Protein AF-A0A9E2Z8L4-F1 (afdb_monomer)

Structure (mmCIF, N/CA/C/O backbone):
data_AF-A0A9E2Z8L4-F1
#
_entry.id   AF-A0A9E2Z8L4-F1
#
loop_
_atom_site.group_PDB
_atom_site.id
_atom_site.type_symbol
_a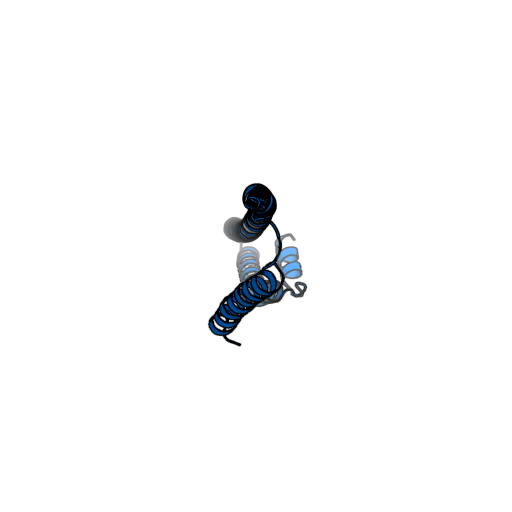tom_site.label_atom_id
_atom_site.label_alt_id
_atom_site.label_comp_id
_atom_site.label_asym_id
_atom_site.label_entity_id
_atom_site.label_seq_id
_atom_site.pdbx_PDB_ins_code
_atom_site.Cartn_x
_atom_site.Cartn_y
_atom_site.Cartn_z
_atom_site.occupancy
_atom_site.B_iso_or_equiv
_atom_site.auth_seq_id
_atom_site.auth_comp_id
_atom_site.auth_asym_id
_atom_site.auth_atom_id
_atom_site.pdbx_PDB_model_num
ATOM 1 N N . MET A 1 1 ? 6.681 -20.619 -14.187 1.00 57.50 1 MET A N 1
ATOM 2 C CA . MET A 1 1 ? 8.070 -20.761 -14.669 1.00 57.50 1 MET A CA 1
ATOM 3 C C . MET A 1 1 ? 8.935 -19.946 -13.731 1.00 57.50 1 MET A C 1
ATOM 5 O O . MET A 1 1 ? 8.509 -18.857 -13.375 1.00 57.50 1 MET A O 1
ATOM 9 N N . ASP A 1 2 ? 10.038 -20.504 -13.243 1.00 85.38 2 ASP A N 1
ATOM 10 C CA . ASP A 1 2 ? 10.866 -19.843 -12.231 1.00 85.38 2 ASP A CA 1
ATOM 11 C C . ASP A 1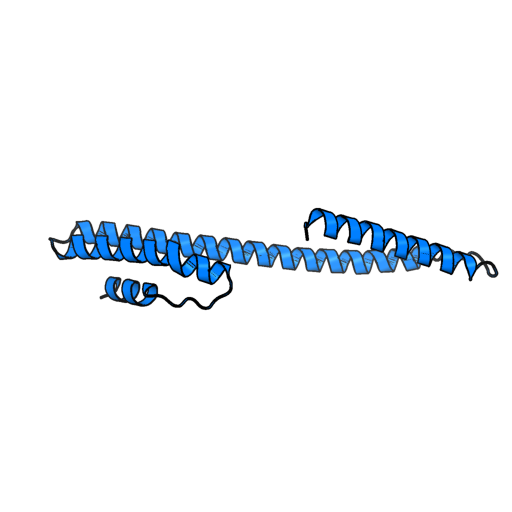 2 ? 11.399 -18.498 -12.761 1.00 85.38 2 ASP A C 1
ATOM 13 O O . ASP A 1 2 ? 11.830 -18.418 -13.918 1.00 85.38 2 ASP A O 1
ATOM 17 N N . ILE A 1 3 ? 11.341 -17.441 -11.946 1.00 87.69 3 ILE A N 1
ATOM 18 C CA . ILE A 1 3 ? 11.688 -16.071 -12.360 1.00 87.69 3 ILE A CA 1
ATOM 19 C C . ILE A 1 3 ? 13.144 -15.979 -12.826 1.00 87.69 3 ILE A C 1
ATOM 21 O O . ILE A 1 3 ? 13.466 -15.231 -13.749 1.00 87.69 3 ILE A O 1
ATOM 25 N N . TYR A 1 4 ? 14.004 -16.829 -12.263 1.00 89.81 4 TYR A N 1
ATOM 26 C CA . TYR A 1 4 ? 15.399 -16.971 -12.664 1.00 89.81 4 TYR A CA 1
ATOM 27 C C . TYR A 1 4 ? 15.548 -17.530 -14.082 1.00 89.81 4 TYR A C 1
ATOM 29 O O . TYR A 1 4 ? 16.370 -17.043 -14.857 1.00 89.81 4 TYR A O 1
ATOM 37 N N . LEU A 1 5 ? 14.729 -18.519 -14.451 1.00 91.62 5 LEU A N 1
ATOM 38 C CA . LEU A 1 5 ? 14.787 -19.160 -15.766 1.00 91.62 5 LEU A CA 1
ATOM 39 C C . LEU A 1 5 ? 14.286 -18.210 -16.860 1.00 91.62 5 LEU A C 1
ATOM 41 O O . LEU A 1 5 ? 14.878 -18.111 -17.933 1.00 91.62 5 LEU A O 1
ATOM 45 N N . GLN A 1 6 ? 13.220 -17.467 -16.561 1.00 87.31 6 GLN A N 1
ATOM 46 C CA . GLN A 1 6 ? 12.684 -16.444 -17.453 1.00 87.31 6 GLN A CA 1
ATOM 47 C C . GLN A 1 6 ? 13.671 -15.280 -17.616 1.00 87.31 6 GLN A C 1
ATOM 49 O O . GLN A 1 6 ? 13.896 -14.830 -18.738 1.00 87.31 6 GLN A O 1
ATOM 54 N N . GLY A 1 7 ? 14.321 -14.851 -16.529 1.00 88.12 7 GLY A N 1
ATOM 55 C CA . GLY A 1 7 ? 15.390 -13.853 -16.572 1.00 88.12 7 GLY A CA 1
ATOM 56 C C . GLY A 1 7 ? 16.574 -14.291 -17.439 1.00 88.12 7 GLY A C 1
ATOM 57 O O . GLY A 1 7 ? 17.005 -13.540 -18.312 1.00 88.12 7 GLY A O 1
ATOM 58 N N . LEU A 1 8 ? 17.054 -15.529 -17.267 1.00 94.00 8 LEU A N 1
ATOM 59 C CA . LEU A 1 8 ? 18.145 -16.091 -18.070 1.00 94.00 8 LEU A CA 1
ATOM 60 C C . LEU A 1 8 ? 17.802 -16.103 -19.569 1.00 94.00 8 LEU A C 1
ATOM 62 O O . LEU A 1 8 ? 18.617 -15.692 -20.395 1.00 94.00 8 LEU A O 1
ATOM 66 N N . LEU A 1 9 ? 16.590 -16.545 -19.919 1.00 94.25 9 LEU A N 1
ATOM 67 C CA . LEU A 1 9 ? 16.123 -16.582 -21.305 1.00 94.25 9 LEU A CA 1
ATOM 68 C C . LEU A 1 9 ? 16.051 -15.186 -21.929 1.00 94.25 9 LEU A C 1
ATOM 70 O O . LEU A 1 9 ? 16.466 -15.022 -23.075 1.00 94.25 9 LEU A O 1
ATOM 74 N N . TRP A 1 10 ? 15.583 -14.178 -21.186 1.00 93.06 10 TRP A N 1
ATOM 75 C CA . TRP A 1 10 ? 15.561 -12.791 -21.660 1.00 93.06 10 TRP A CA 1
ATOM 76 C C . TRP A 1 10 ? 16.966 -12.252 -21.933 1.00 93.06 10 TRP A C 1
ATOM 78 O O . TRP A 1 10 ? 17.203 -11.684 -22.998 1.00 93.06 10 TRP A O 1
ATOM 88 N N . VAL A 1 11 ? 17.909 -12.471 -21.011 1.00 91.75 11 VAL A N 1
ATOM 89 C CA . VAL A 1 11 ? 19.297 -12.004 -21.160 1.00 91.75 11 VAL A CA 1
ATOM 90 C C . VAL A 1 11 ? 19.970 -12.662 -22.365 1.00 91.75 11 VAL A C 1
ATOM 92 O O . VAL A 1 11 ? 20.545 -11.969 -23.208 1.00 91.75 11 VAL A O 1
ATOM 95 N N . LEU A 1 12 ? 19.861 -13.988 -22.488 1.00 94.88 12 LEU A N 1
ATOM 96 C CA . LEU A 1 12 ? 20.433 -14.723 -23.618 1.00 94.88 12 LEU A CA 1
ATOM 97 C C . LEU A 1 12 ? 19.762 -14.338 -24.939 1.00 94.88 12 LEU A C 1
ATOM 99 O O . LEU A 1 12 ? 20.454 -14.112 -25.929 1.00 94.88 12 LEU A O 1
ATOM 103 N N . GLY A 1 13 ? 18.434 -14.212 -24.953 1.00 93.31 13 GLY A N 1
ATOM 104 C CA . GLY A 1 13 ? 17.668 -13.823 -26.134 1.00 93.31 13 GLY A CA 1
ATOM 105 C C . GLY A 1 13 ? 18.069 -12.445 -26.655 1.00 93.31 13 GLY A C 1
ATOM 106 O O . GLY A 1 13 ? 18.398 -12.310 -27.832 1.00 93.31 13 GLY A O 1
ATOM 107 N N . ILE A 1 14 ? 18.128 -11.436 -25.780 1.00 92.06 14 ILE A N 1
ATOM 108 C CA . ILE A 1 14 ? 18.557 -10.077 -26.151 1.00 92.06 14 ILE A CA 1
ATOM 109 C C . ILE A 1 14 ? 20.007 -10.082 -26.646 1.00 92.06 14 ILE A C 1
ATOM 111 O O . ILE A 1 14 ? 20.309 -9.440 -27.654 1.00 92.06 14 ILE A O 1
ATOM 115 N N . GLY A 1 15 ? 20.896 -10.830 -25.985 1.00 90.38 15 GLY A N 1
ATOM 116 C CA . GLY A 1 15 ? 22.293 -10.961 -26.398 1.00 90.38 15 GLY A CA 1
ATOM 117 C C . GLY A 1 15 ? 22.439 -11.568 -27.795 1.00 90.38 15 GLY A C 1
ATOM 118 O O . GLY A 1 15 ? 23.144 -11.012 -28.638 1.00 90.38 15 GLY A O 1
ATOM 119 N N . ILE A 1 16 ? 21.717 -12.658 -28.075 1.00 93.62 16 ILE A N 1
ATOM 120 C CA . ILE A 1 16 ? 21.71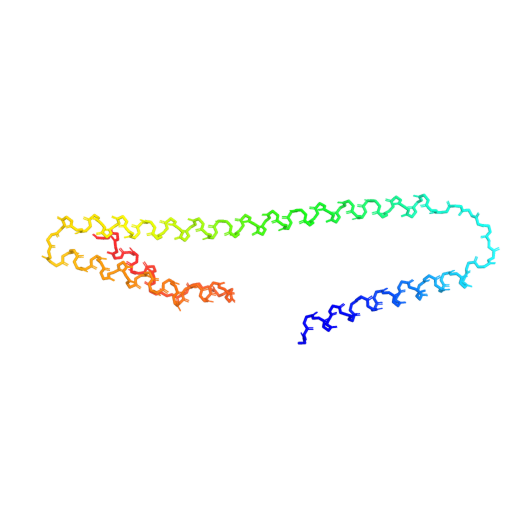1 -13.322 -29.386 1.00 93.62 16 ILE A CA 1
ATOM 121 C C . ILE A 1 16 ? 21.136 -12.397 -30.460 1.00 93.62 16 ILE A C 1
ATOM 123 O O . ILE A 1 16 ? 21.725 -12.277 -31.531 1.00 93.62 16 ILE A O 1
ATOM 127 N N . VAL A 1 17 ? 20.021 -11.714 -30.183 1.00 93.06 17 VAL A N 1
ATOM 128 C CA . VAL A 1 17 ? 19.397 -10.776 -31.130 1.00 93.06 17 VAL A CA 1
ATOM 129 C C . VAL A 1 17 ? 20.337 -9.615 -31.441 1.00 93.06 17 VAL A C 1
ATOM 131 O O . VAL A 1 17 ? 20.553 -9.299 -32.607 1.00 93.06 17 VAL A O 1
ATOM 134 N N . THR A 1 18 ? 20.950 -9.016 -30.420 1.00 85.31 18 THR A N 1
ATOM 135 C CA . THR A 1 18 ? 21.862 -7.875 -30.591 1.00 85.31 18 THR A CA 1
ATOM 136 C C . THR A 1 18 ? 23.122 -8.285 -31.352 1.00 85.31 18 THR A C 1
ATOM 138 O O . THR A 1 18 ? 23.522 -7.608 -32.301 1.00 85.31 18 THR A O 1
ATOM 141 N N . GLY A 1 19 ? 23.728 -9.420 -30.989 1.00 86.12 19 GLY A N 1
ATOM 142 C CA . GLY A 1 19 ? 24.890 -9.966 -31.691 1.00 86.12 19 GLY A CA 1
ATOM 143 C C . GLY A 1 19 ? 24.567 -10.372 -33.131 1.00 86.12 19 GLY A C 1
ATOM 144 O O . GLY A 1 19 ? 25.332 -10.064 -34.043 1.00 86.12 19 GLY A O 1
ATOM 145 N N . GLY A 1 20 ? 23.405 -10.989 -33.354 1.00 87.56 20 GLY A N 1
ATOM 146 C CA . GLY A 1 20 ? 22.910 -11.383 -34.673 1.00 87.56 20 GLY A CA 1
ATOM 147 C C . GLY A 1 20 ? 22.633 -10.189 -35.582 1.00 87.56 20 GLY A C 1
ATOM 148 O O . GLY A 1 20 ? 23.093 -10.176 -36.721 1.00 87.56 20 GLY A O 1
ATOM 149 N N . LEU A 1 21 ? 21.954 -9.157 -35.071 1.00 84.25 21 LEU A N 1
ATOM 150 C CA . LEU A 1 21 ? 21.743 -7.896 -35.785 1.00 84.25 21 LEU A CA 1
ATOM 151 C C . LEU A 1 21 ? 23.079 -7.245 -36.134 1.00 84.25 21 LEU A C 1
ATOM 153 O O . LEU A 1 21 ? 23.297 -6.892 -37.287 1.00 84.25 21 LEU A O 1
ATOM 157 N N . THR A 1 22 ? 24.001 -7.153 -35.174 1.00 81.69 22 THR A N 1
ATOM 158 C CA . THR A 1 22 ? 25.330 -6.564 -35.398 1.00 81.69 22 THR A CA 1
ATOM 159 C C . THR A 1 22 ? 26.101 -7.318 -36.484 1.00 81.69 22 THR A C 1
ATOM 161 O O . THR A 1 22 ? 26.645 -6.699 -37.396 1.00 81.69 22 THR A O 1
ATOM 164 N N . ALA A 1 23 ? 26.096 -8.654 -36.451 1.00 84.31 23 ALA A N 1
ATOM 165 C CA . ALA A 1 23 ? 26.732 -9.486 -37.471 1.00 84.31 23 ALA A CA 1
ATOM 166 C C . ALA A 1 23 ? 26.064 -9.351 -38.853 1.00 84.31 23 ALA A C 1
ATOM 168 O O . ALA A 1 23 ? 26.757 -9.287 -39.870 1.00 84.31 23 ALA A O 1
ATOM 169 N N . LEU A 1 24 ? 24.729 -9.272 -38.901 1.00 84.00 24 LEU A N 1
ATOM 170 C CA . LEU A 1 24 ? 23.961 -9.074 -40.132 1.00 84.00 24 LEU A CA 1
ATOM 171 C C . LEU A 1 24 ? 24.256 -7.703 -40.757 1.00 84.00 24 LEU A C 1
ATOM 173 O O . LEU A 1 24 ? 24.560 -7.623 -41.947 1.00 84.00 24 LEU A O 1
ATOM 177 N N . PHE A 1 25 ? 24.252 -6.642 -39.946 1.00 79.56 25 PHE A N 1
ATOM 178 C CA . PHE A 1 25 ? 24.615 -5.291 -40.373 1.00 79.56 25 PHE A CA 1
ATOM 179 C C . PHE A 1 25 ? 26.064 -5.219 -40.861 1.00 79.56 25 PHE A C 1
ATOM 181 O O . PHE A 1 25 ? 26.317 -4.621 -41.908 1.00 79.56 25 PHE A O 1
ATOM 188 N N . HIS A 1 26 ? 27.006 -5.881 -40.179 1.00 75.00 26 HIS A N 1
ATOM 189 C CA . HIS A 1 26 ? 28.399 -5.974 -40.629 1.00 75.00 26 HIS A CA 1
ATOM 190 C C . HIS A 1 26 ? 28.540 -6.685 -41.978 1.00 75.00 26 HIS A C 1
ATOM 192 O O . HIS A 1 26 ? 29.372 -6.295 -42.795 1.00 75.00 26 HIS A O 1
ATOM 198 N N . ARG A 1 27 ? 27.727 -7.715 -42.233 1.00 78.12 27 ARG A N 1
ATOM 199 C CA . ARG A 1 27 ? 27.768 -8.465 -43.493 1.00 78.12 27 ARG A CA 1
ATOM 200 C C . ARG A 1 27 ? 27.180 -7.679 -44.671 1.00 78.12 27 ARG A C 1
ATOM 202 O O . ARG A 1 27 ? 27.601 -7.908 -45.801 1.00 78.12 27 ARG A O 1
ATOM 209 N N . TRP A 1 28 ? 26.239 -6.766 -44.429 1.00 70.44 28 TRP A N 1
ATOM 210 C CA . TRP A 1 28 ? 25.625 -5.933 -45.474 1.00 70.44 28 TRP A CA 1
ATOM 211 C C . TRP A 1 28 ? 26.368 -4.623 -45.763 1.00 70.44 28 TRP A C 1
ATOM 213 O O . TRP A 1 28 ? 26.231 -4.091 -46.858 1.00 70.44 28 TRP A O 1
ATOM 223 N N . THR A 1 29 ? 27.186 -4.118 -44.837 1.00 63.09 29 THR A N 1
ATOM 224 C CA . THR A 1 29 ? 27.851 -2.802 -44.962 1.00 63.09 29 THR A CA 1
ATOM 225 C C . THR A 1 29 ? 29.323 -2.861 -45.392 1.00 63.09 29 THR A C 1
ATOM 227 O O . THR A 1 29 ? 30.026 -1.857 -45.332 1.00 63.09 29 THR A O 1
ATOM 230 N N . ALA A 1 30 ? 29.809 -4.000 -45.897 1.00 58.75 30 ALA A N 1
ATOM 231 C CA . ALA A 1 30 ? 31.212 -4.202 -46.289 1.00 58.75 30 ALA A CA 1
ATOM 232 C C . ALA A 1 30 ? 31.722 -3.337 -47.477 1.00 58.75 30 ALA A C 1
ATOM 234 O O . ALA A 1 30 ? 32.861 -3.522 -47.901 1.00 58.75 30 ALA A O 1
ATOM 235 N N . GLY A 1 31 ? 30.912 -2.421 -48.029 1.00 57.09 31 GLY A N 1
ATOM 236 C CA . GLY A 1 31 ? 31.213 -1.686 -49.266 1.00 57.09 31 GLY A CA 1
ATOM 237 C C . GLY A 1 31 ? 31.582 -0.202 -49.145 1.00 57.09 31 GLY A C 1
ATOM 238 O O . GLY A 1 31 ? 32.305 0.283 -50.008 1.00 57.09 31 GLY A O 1
ATOM 239 N N . GLU A 1 32 ? 31.147 0.544 -48.124 1.00 48.06 32 GLU A N 1
ATOM 240 C CA . GLU A 1 32 ? 31.236 2.016 -48.171 1.00 48.06 32 GLU A CA 1
ATOM 241 C C . GLU A 1 32 ? 31.757 2.641 -46.870 1.00 48.06 32 GLU A C 1
ATOM 243 O O . GLU A 1 32 ? 31.240 2.411 -45.782 1.00 48.06 32 GLU A O 1
ATOM 248 N N . GLY A 1 33 ? 32.826 3.431 -47.032 1.00 51.72 33 GLY A N 1
ATOM 249 C CA . GLY A 1 33 ? 33.305 4.516 -46.170 1.00 51.72 33 GLY A CA 1
ATOM 250 C C . GLY A 1 33 ? 32.936 4.467 -44.688 1.00 51.72 33 GLY A C 1
ATOM 251 O O . GLY A 1 33 ? 31.888 4.949 -44.273 1.00 51.72 33 GLY A O 1
ATOM 252 N N . ARG A 1 34 ? 33.885 4.008 -43.869 1.00 57.66 34 ARG A N 1
ATOM 253 C CA . ARG A 1 34 ? 33.862 4.093 -42.405 1.00 57.66 34 ARG A CA 1
ATOM 254 C C . ARG A 1 34 ? 33.853 5.557 -41.939 1.00 57.66 34 ARG A C 1
ATOM 256 O O . ARG A 1 34 ? 34.905 6.110 -41.629 1.00 57.66 34 ARG A O 1
ATOM 263 N N . VAL A 1 35 ? 32.678 6.176 -41.869 1.00 50.88 35 VAL A N 1
ATOM 264 C CA . VAL A 1 35 ? 32.475 7.452 -41.173 1.00 50.88 35 VAL A CA 1
ATOM 265 C C . VAL A 1 35 ? 31.973 7.151 -39.765 1.00 50.88 35 VAL A C 1
ATOM 267 O O . VAL A 1 35 ? 31.077 6.331 -39.573 1.00 50.88 35 VAL A O 1
ATOM 270 N N . LEU A 1 36 ? 32.610 7.777 -38.773 1.00 53.78 36 LEU A N 1
ATOM 271 C CA . LEU A 1 36 ? 32.260 7.728 -37.355 1.00 53.78 36 LEU A CA 1
ATOM 272 C C . LEU A 1 36 ? 30.760 8.012 -37.149 1.00 53.78 36 LEU A C 1
ATOM 274 O O . LEU A 1 36 ? 30.355 9.159 -37.024 1.00 53.78 36 LEU A O 1
ATOM 278 N N . ASN A 1 37 ? 29.937 6.969 -37.049 1.00 53.81 37 ASN A N 1
ATOM 279 C CA . ASN A 1 37 ? 28.533 7.096 -36.641 1.00 53.81 37 ASN A CA 1
ATOM 280 C C . ASN A 1 37 ? 28.351 6.931 -35.117 1.00 53.81 37 ASN A C 1
ATOM 282 O O . ASN A 1 37 ? 27.234 6.855 -34.612 1.00 53.81 37 ASN A O 1
ATOM 286 N N . ASN A 1 38 ? 29.458 6.855 -34.368 1.00 57.19 38 ASN A N 1
ATOM 287 C CA . ASN A 1 38 ? 29.457 6.626 -32.922 1.00 57.19 38 ASN A CA 1
ATOM 288 C C . ASN A 1 38 ? 28.856 7.807 -32.134 1.00 57.19 38 ASN A C 1
ATOM 290 O O . ASN A 1 38 ? 28.275 7.596 -31.076 1.00 57.19 38 ASN A O 1
ATOM 294 N N . GLU A 1 39 ? 28.950 9.034 -32.657 1.00 61.59 39 GLU A N 1
ATOM 295 C CA . GLU A 1 39 ? 28.376 10.240 -32.036 1.00 61.59 39 GLU A CA 1
ATOM 296 C C . GLU A 1 39 ? 26.839 10.243 -32.086 1.00 61.59 39 GLU A C 1
ATOM 298 O O . GLU A 1 39 ? 26.182 10.501 -31.078 1.00 61.59 39 GLU A O 1
ATOM 303 N N . VAL A 1 40 ? 26.253 9.868 -33.230 1.00 62.72 40 VAL A N 1
ATOM 304 C CA . VAL A 1 40 ? 24.792 9.787 -33.400 1.00 62.72 40 VAL A CA 1
ATOM 305 C C . VAL A 1 40 ? 24.219 8.600 -32.623 1.00 62.72 40 VAL A C 1
ATOM 307 O O . VAL A 1 40 ? 23.197 8.735 -31.951 1.00 62.72 40 VAL A O 1
ATOM 310 N N . VAL A 1 41 ? 24.903 7.451 -32.646 1.00 65.62 41 VAL A N 1
ATOM 311 C CA . VAL A 1 41 ? 24.512 6.269 -31.861 1.00 65.62 41 VAL A CA 1
ATOM 312 C C . VAL A 1 41 ? 24.590 6.561 -30.357 1.00 65.62 41 VAL A C 1
ATOM 314 O O . VAL A 1 41 ? 23.648 6.250 -29.629 1.00 65.62 41 VAL A O 1
ATOM 317 N N . GLY A 1 42 ? 25.657 7.219 -29.890 1.00 71.56 42 GLY A N 1
ATOM 318 C CA . GLY A 1 42 ? 25.801 7.637 -28.493 1.00 71.56 42 GLY A CA 1
ATOM 319 C C . GLY A 1 42 ? 24.695 8.595 -28.040 1.00 71.56 42 GLY A C 1
ATOM 320 O O . GLY A 1 42 ? 24.105 8.386 -26.982 1.00 71.56 42 GLY A O 1
ATOM 321 N N . GLY A 1 43 ? 24.344 9.582 -28.872 1.00 76.75 43 GLY A N 1
ATOM 322 C CA . GLY A 1 43 ? 23.273 10.538 -28.577 1.00 76.75 43 GLY A CA 1
ATOM 323 C C . GLY A 1 43 ? 21.906 9.880 -28.366 1.00 76.75 43 GLY A C 1
ATOM 324 O O . GLY A 1 43 ? 21.196 10.224 -27.419 1.00 76.75 43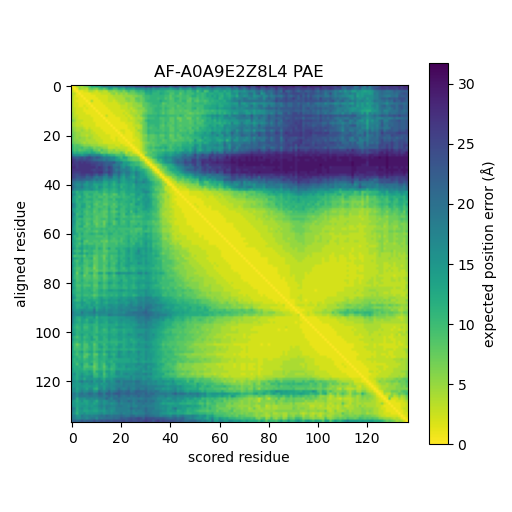 GLY A O 1
ATOM 325 N N . VAL A 1 44 ? 21.552 8.881 -29.183 1.00 80.81 44 VAL A N 1
ATOM 326 C CA . VAL A 1 44 ? 20.294 8.130 -29.015 1.00 80.81 44 VAL A CA 1
ATOM 327 C C . VAL A 1 44 ? 20.287 7.354 -27.696 1.00 80.81 44 VAL A C 1
ATOM 329 O O . VAL A 1 44 ? 19.297 7.414 -26.969 1.00 80.81 44 VAL A O 1
ATOM 332 N N . PHE A 1 45 ? 21.385 6.680 -27.335 1.00 84.31 45 PHE A N 1
ATOM 333 C CA . PHE A 1 45 ? 21.476 5.970 -26.053 1.00 84.31 45 PHE A CA 1
ATOM 334 C C . PHE A 1 45 ? 21.385 6.907 -24.848 1.00 84.31 45 PHE A C 1
ATOM 336 O O . PHE A 1 45 ? 20.741 6.553 -23.862 1.00 84.31 45 PHE A O 1
ATOM 343 N N . THR A 1 46 ? 21.968 8.106 -24.919 1.00 89.81 46 THR A N 1
ATOM 344 C CA . THR A 1 46 ? 21.840 9.107 -23.852 1.00 89.81 46 THR A CA 1
ATOM 345 C C . THR A 1 46 ? 20.393 9.568 -23.683 1.00 89.81 46 THR A C 1
ATOM 347 O O . THR A 1 46 ? 19.909 9.628 -22.555 1.00 89.81 46 THR A O 1
ATOM 350 N N . ILE A 1 47 ? 19.679 9.845 -24.779 1.00 92.25 47 ILE A N 1
ATOM 351 C CA . ILE A 1 47 ? 18.276 10.283 -24.722 1.00 92.25 47 ILE A CA 1
ATOM 352 C C . ILE A 1 47 ? 17.377 9.156 -24.202 1.00 92.25 47 ILE A C 1
ATOM 354 O O . ILE A 1 47 ? 16.598 9.367 -23.274 1.00 92.25 47 ILE A O 1
ATOM 358 N N . VAL A 1 48 ? 17.500 7.949 -24.763 1.00 92.31 48 VAL A N 1
ATOM 359 C CA . VAL A 1 48 ? 16.683 6.790 -24.369 1.00 92.31 48 VAL A CA 1
ATOM 360 C C . VAL A 1 48 ? 16.985 6.373 -22.931 1.00 92.31 48 VAL A C 1
ATOM 362 O O . VAL A 1 48 ? 16.062 6.153 -22.151 1.00 92.31 48 VAL A O 1
ATOM 365 N N . GLY A 1 49 ? 18.263 6.309 -22.553 1.00 91.69 49 GLY A N 1
ATOM 366 C CA . GLY A 1 49 ? 18.688 5.988 -21.193 1.00 91.69 49 GLY A CA 1
ATOM 367 C C . GLY A 1 49 ? 18.237 7.040 -20.181 1.00 91.69 49 GLY A C 1
ATOM 368 O O . GLY A 1 49 ? 17.748 6.684 -19.111 1.00 91.69 49 GLY A O 1
ATOM 369 N N . GLY A 1 50 ? 18.326 8.325 -20.538 1.00 95.25 50 GLY A N 1
ATOM 370 C CA . GLY A 1 50 ? 17.824 9.427 -19.720 1.00 95.25 50 GLY A CA 1
ATOM 371 C C . GLY A 1 50 ? 16.313 9.345 -19.506 1.00 95.25 50 GLY A C 1
ATOM 372 O O . GLY A 1 50 ? 15.856 9.371 -18.365 1.00 95.25 50 GLY A O 1
ATOM 373 N N . LEU A 1 51 ? 15.533 9.165 -20.578 1.00 96.12 51 LEU A N 1
ATOM 374 C CA . LEU A 1 51 ? 14.078 9.013 -20.480 1.00 96.12 51 LEU A CA 1
ATOM 375 C C . LEU A 1 51 ? 13.695 7.775 -19.659 1.00 96.12 51 LEU A C 1
ATOM 377 O O . LEU A 1 51 ? 12.804 7.845 -18.816 1.00 96.12 51 LEU A O 1
ATOM 381 N N . HIS A 1 52 ? 14.397 6.658 -19.853 1.00 95.75 52 HIS A N 1
ATOM 382 C CA . HIS A 1 52 ? 14.184 5.444 -19.073 1.00 95.75 52 HIS A CA 1
ATOM 383 C C . HIS A 1 52 ? 14.477 5.660 -17.582 1.00 95.75 52 HIS A C 1
ATOM 385 O O . HIS A 1 52 ? 13.677 5.258 -16.743 1.00 95.75 52 HIS A O 1
ATOM 391 N N . ALA A 1 53 ? 15.578 6.332 -17.235 1.00 96.62 53 ALA A N 1
ATOM 392 C CA . ALA A 1 53 ? 15.903 6.651 -15.846 1.00 96.62 53 ALA A CA 1
ATOM 393 C C . ALA A 1 53 ? 14.813 7.513 -15.188 1.00 96.62 53 ALA A C 1
ATOM 395 O O . ALA A 1 53 ? 14.429 7.250 -14.050 1.00 96.62 53 ALA A O 1
ATOM 396 N N . VAL A 1 54 ? 14.267 8.489 -15.920 1.00 97.94 54 VAL A N 1
ATOM 397 C CA . VAL A 1 54 ? 13.143 9.316 -15.454 1.00 97.94 54 VAL A CA 1
ATOM 398 C C . VAL A 1 54 ? 11.884 8.471 -15.231 1.00 97.94 54 VAL A C 1
ATOM 400 O O . VAL A 1 54 ? 11.244 8.599 -14.190 1.00 97.94 54 VAL A O 1
ATOM 403 N N . L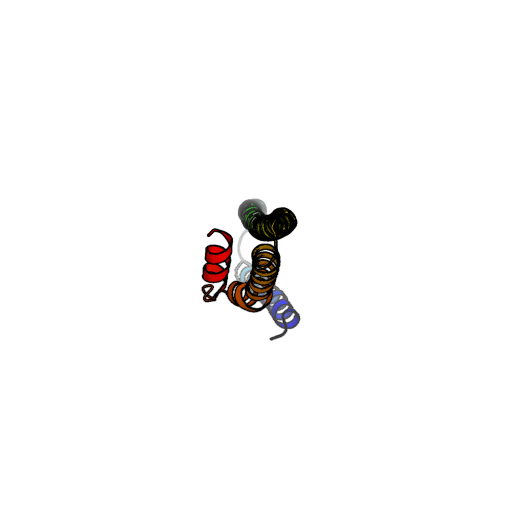EU A 1 55 ? 11.544 7.567 -16.156 1.00 97.69 55 LEU A N 1
ATOM 404 C CA . LEU A 1 55 ? 10.404 6.655 -15.994 1.00 97.69 55 LEU A CA 1
ATOM 405 C C . LEU A 1 55 ? 10.568 5.746 -14.772 1.00 97.69 55 LEU A C 1
ATOM 407 O O . LEU A 1 55 ? 9.645 5.625 -13.970 1.00 97.69 55 LEU A O 1
ATOM 411 N N . VAL A 1 56 ? 11.748 5.146 -14.600 1.00 97.94 56 VAL A N 1
ATOM 412 C CA . VAL A 1 56 ? 12.061 4.311 -13.433 1.00 97.94 56 VAL A CA 1
ATOM 413 C C . VAL A 1 56 ? 11.940 5.116 -12.143 1.00 97.94 56 VAL A C 1
ATOM 415 O O . VAL A 1 56 ? 11.370 4.615 -11.176 1.00 97.94 56 VAL A O 1
ATOM 418 N N . ALA A 1 57 ? 12.414 6.365 -12.126 1.00 98.00 57 ALA A N 1
ATOM 419 C CA . ALA A 1 57 ? 12.274 7.238 -10.966 1.00 98.00 57 ALA A CA 1
ATOM 420 C C . ALA A 1 57 ? 10.798 7.465 -10.601 1.00 98.00 57 ALA A C 1
ATOM 422 O O . ALA A 1 57 ? 10.434 7.295 -9.440 1.00 98.00 57 ALA A O 1
ATOM 423 N N . PHE A 1 58 ? 9.929 7.767 -11.573 1.00 98.31 58 PHE A N 1
ATOM 424 C CA . PHE A 1 58 ? 8.492 7.933 -11.319 1.00 98.31 58 PHE A CA 1
ATOM 425 C C . PHE A 1 58 ? 7.818 6.655 -10.818 1.00 98.31 58 PHE A C 1
ATOM 427 O O . PHE A 1 58 ? 7.037 6.710 -9.869 1.00 98.31 58 PHE A O 1
ATOM 434 N N . VAL A 1 59 ? 8.136 5.506 -11.420 1.00 97.94 59 VAL A N 1
ATOM 435 C CA . VAL A 1 59 ? 7.617 4.205 -10.972 1.00 97.94 59 VAL A CA 1
ATOM 436 C C . VAL A 1 59 ? 8.030 3.934 -9.528 1.00 97.94 59 VAL A C 1
ATOM 438 O O . VAL A 1 59 ? 7.203 3.518 -8.721 1.00 97.94 59 VAL A O 1
ATOM 441 N N . LEU A 1 60 ? 9.291 4.201 -9.185 1.00 97.88 60 LEU A N 1
ATOM 442 C CA . LEU A 1 60 ? 9.815 3.974 -7.844 1.00 97.88 60 LEU A CA 1
ATOM 443 C C . LEU A 1 60 ? 9.166 4.904 -6.810 1.00 97.88 60 LEU A C 1
ATOM 445 O O . LEU A 1 60 ? 8.782 4.440 -5.740 1.00 97.88 60 LEU A O 1
ATOM 449 N N . ILE A 1 61 ? 9.004 6.189 -7.144 1.00 97.69 61 ILE A N 1
ATOM 450 C CA . ILE A 1 61 ? 8.305 7.160 -6.292 1.00 97.69 61 ILE A CA 1
ATOM 451 C C . ILE A 1 61 ? 6.869 6.696 -6.044 1.00 97.69 61 ILE A C 1
ATOM 453 O O . ILE A 1 61 ? 6.467 6.586 -4.894 1.00 97.69 61 ILE A O 1
ATOM 457 N N . SER A 1 62 ? 6.122 6.357 -7.099 1.00 97.62 62 SER A N 1
ATOM 458 C CA . SER A 1 62 ? 4.734 5.895 -6.972 1.00 97.62 62 SER A CA 1
ATOM 459 C C . SER A 1 62 ? 4.614 4.607 -6.154 1.00 97.62 62 SER A C 1
ATOM 461 O O . SER A 1 62 ? 3.663 4.459 -5.389 1.00 97.62 62 SER A O 1
ATOM 463 N N . LEU A 1 63 ? 5.571 3.686 -6.295 1.00 97.06 63 LEU A N 1
ATOM 464 C CA . LEU A 1 63 ? 5.601 2.444 -5.528 1.00 97.06 63 LEU A CA 1
ATOM 465 C C . LEU A 1 63 ? 5.797 2.711 -4.032 1.00 97.06 63 LEU A C 1
ATOM 467 O O . LEU A 1 63 ? 5.069 2.150 -3.214 1.00 97.06 63 LEU A O 1
ATOM 471 N N . PHE A 1 64 ? 6.776 3.546 -3.674 1.00 97.44 64 PHE A N 1
ATOM 472 C CA . PHE A 1 64 ? 7.036 3.872 -2.273 1.00 97.44 64 PHE A CA 1
ATOM 473 C C . PHE A 1 64 ? 5.923 4.712 -1.663 1.00 97.44 64 PHE A C 1
ATOM 475 O O . PHE A 1 64 ? 5.519 4.421 -0.547 1.00 97.44 64 PHE A O 1
ATOM 482 N N . ASP A 1 65 ? 5.388 5.685 -2.396 1.00 97.81 65 ASP A N 1
ATOM 483 C CA . ASP A 1 65 ? 4.267 6.507 -1.942 1.00 97.81 65 ASP A CA 1
ATOM 484 C C . ASP A 1 65 ? 3.028 5.646 -1.648 1.00 97.81 65 ASP A C 1
ATOM 486 O O . ASP A 1 65 ? 2.444 5.731 -0.570 1.00 97.81 65 ASP A O 1
ATOM 490 N N . GLY A 1 66 ? 2.698 4.708 -2.544 1.00 95.56 66 GLY A N 1
ATOM 491 C CA . GLY A 1 66 ? 1.616 3.750 -2.316 1.00 95.56 66 GLY A CA 1
ATOM 492 C C . GLY A 1 66 ? 1.863 2.831 -1.113 1.00 95.56 66 GLY A C 1
ATOM 493 O O . GLY A 1 66 ? 0.948 2.584 -0.326 1.00 95.56 66 GLY A O 1
ATOM 494 N N . ALA A 1 67 ? 3.094 2.340 -0.937 1.00 95.06 67 ALA A N 1
ATOM 495 C CA . ALA A 1 67 ? 3.451 1.485 0.195 1.00 95.06 67 ALA A CA 1
ATOM 496 C C . ALA A 1 67 ? 3.412 2.240 1.535 1.00 95.06 67 ALA A C 1
ATOM 498 O O . ALA A 1 67 ? 2.873 1.725 2.515 1.00 95.06 67 ALA A O 1
ATOM 499 N N . SER A 1 68 ? 3.947 3.462 1.569 1.00 97.38 68 SER A N 1
ATOM 500 C CA . SER A 1 68 ? 3.909 4.346 2.734 1.00 97.38 68 SER A CA 1
ATOM 501 C C . SER A 1 68 ? 2.479 4.740 3.084 1.00 97.38 68 SER A C 1
ATOM 503 O O . SER A 1 68 ? 2.090 4.589 4.234 1.00 97.38 68 SER A O 1
ATOM 505 N N . GLY A 1 69 ? 1.654 5.122 2.105 1.00 97.00 69 GLY A N 1
ATOM 506 C CA . GLY A 1 69 ? 0.247 5.443 2.345 1.00 97.00 69 GLY A CA 1
ATOM 507 C C . GLY A 1 69 ? -0.547 4.262 2.914 1.00 97.00 69 GLY A C 1
ATOM 508 O O . GLY A 1 69 ? -1.330 4.433 3.847 1.00 97.00 69 GLY A O 1
ATOM 509 N N . ALA A 1 70 ? -0.317 3.042 2.415 1.00 94.56 70 ALA A N 1
ATOM 510 C CA . ALA A 1 70 ? -0.942 1.842 2.973 1.00 94.56 70 ALA A CA 1
ATOM 511 C C . ALA A 1 70 ? -0.510 1.583 4.428 1.00 94.56 70 ALA A C 1
ATOM 513 O O . ALA A 1 70 ? -1.344 1.241 5.267 1.00 94.56 70 ALA A O 1
ATOM 514 N N . HIS A 1 71 ? 0.778 1.769 4.732 1.00 95.69 71 HIS A N 1
ATOM 515 C CA . HIS A 1 71 ? 1.305 1.640 6.089 1.00 95.69 71 HIS A CA 1
ATOM 516 C C . HIS A 1 71 ? 0.717 2.692 7.037 1.00 95.69 71 HIS A C 1
ATOM 518 O O . HIS A 1 71 ? 0.222 2.342 8.107 1.00 95.69 71 HIS A O 1
ATOM 524 N N . ASP A 1 72 ? 0.715 3.957 6.623 1.00 97.75 72 ASP A N 1
ATOM 525 C CA . ASP A 1 72 ? 0.231 5.076 7.427 1.00 97.75 72 ASP A CA 1
ATOM 526 C C . ASP A 1 72 ? -1.269 4.960 7.712 1.00 97.75 72 ASP A C 1
ATOM 528 O O . ASP A 1 72 ? -1.703 5.254 8.826 1.00 97.75 72 ASP A O 1
ATOM 532 N N . ASN A 1 73 ? -2.068 4.498 6.745 1.00 94.69 73 ASN A N 1
ATOM 533 C CA . ASN A 1 73 ? -3.498 4.253 6.943 1.00 94.69 73 ASN A CA 1
ATOM 534 C C . ASN A 1 73 ? -3.744 3.121 7.949 1.00 94.69 73 ASN A C 1
ATOM 536 O O . ASN A 1 73 ? -4.492 3.309 8.907 1.00 94.69 73 ASN A O 1
ATOM 540 N N . ALA A 1 74 ? -3.063 1.980 7.791 1.00 94.94 74 ALA A N 1
ATOM 541 C CA . ALA A 1 74 ? -3.183 0.861 8.727 1.00 94.94 74 ALA A CA 1
ATOM 542 C C . ALA A 1 74 ? -2.742 1.253 10.150 1.00 94.94 74 ALA A C 1
ATOM 544 O O . ALA A 1 74 ? -3.362 0.854 11.137 1.00 94.94 74 ALA A O 1
ATOM 545 N N . GLN A 1 75 ? -1.691 2.070 10.266 1.00 96.75 75 GLN A N 1
ATOM 546 C CA . GLN A 1 75 ? -1.212 2.570 11.550 1.00 96.75 75 GLN A CA 1
ATOM 547 C C . GLN A 1 75 ? -2.210 3.537 12.200 1.00 96.75 75 GLN A C 1
ATOM 549 O O . GLN A 1 75 ? -2.439 3.462 13.408 1.00 96.75 75 GLN A O 1
ATOM 554 N N . GLN A 1 76 ? -2.810 4.443 11.423 1.00 96.56 76 GLN A N 1
ATOM 555 C CA . GLN A 1 76 ? -3.844 5.358 11.913 1.00 96.56 76 GLN A CA 1
ATOM 556 C C . GLN A 1 76 ? -5.065 4.601 12.438 1.00 96.56 76 GLN A C 1
ATOM 558 O O . GLN A 1 76 ? -5.550 4.901 13.527 1.00 96.56 76 GLN A O 1
ATOM 563 N N . GLU A 1 77 ? -5.521 3.592 11.704 1.00 93.62 77 GLU A N 1
ATOM 564 C CA . GLU A 1 77 ? -6.655 2.752 12.080 1.00 93.62 77 GLU A CA 1
ATOM 565 C C . GLU A 1 77 ? -6.381 1.955 13.364 1.00 93.62 77 GLU A C 1
ATOM 567 O O . GLU A 1 77 ? -7.177 1.984 14.304 1.00 93.62 77 GLU A O 1
ATOM 572 N N . ALA A 1 78 ? -5.205 1.327 13.466 1.00 95.38 78 ALA A N 1
ATOM 573 C CA . ALA A 1 78 ? -4.785 0.628 14.678 1.00 95.38 78 ALA A CA 1
ATOM 574 C C . ALA A 1 78 ? -4.719 1.571 15.893 1.00 95.38 78 ALA A C 1
ATOM 576 O O . ALA A 1 78 ? -5.214 1.237 16.971 1.00 95.38 78 ALA A O 1
ATOM 577 N N . ASN A 1 79 ? -4.156 2.770 15.718 1.00 96.50 79 ASN A N 1
ATOM 578 C CA . ASN A 1 79 ? -4.107 3.785 16.770 1.00 96.50 79 ASN A CA 1
ATOM 579 C C . ASN A 1 79 ? -5.513 4.247 17.189 1.00 96.50 79 ASN A C 1
ATOM 581 O O . ASN A 1 79 ? -5.754 4.447 18.379 1.00 96.50 79 ASN A O 1
ATOM 585 N N . ALA A 1 80 ? -6.444 4.395 16.241 1.00 93.75 80 ALA A N 1
ATOM 586 C CA . ALA A 1 80 ? -7.825 4.775 16.525 1.00 93.75 80 ALA A CA 1
ATOM 587 C C . ALA A 1 80 ? -8.554 3.702 17.349 1.00 93.75 80 ALA A C 1
ATOM 589 O O . ALA A 1 80 ? -9.229 4.035 18.321 1.00 93.75 80 ALA A O 1
ATOM 590 N N . LEU A 1 81 ? -8.356 2.419 17.029 1.00 94.62 81 LEU A N 1
ATOM 591 C CA . LEU A 1 81 ? -8.913 1.304 17.802 1.00 94.62 81 LEU A CA 1
ATOM 592 C C . LEU A 1 81 ? -8.366 1.258 19.233 1.00 94.62 81 LEU A C 1
ATOM 594 O O . LEU A 1 81 ? -9.127 1.044 20.175 1.00 94.62 81 LEU A O 1
ATOM 598 N N . VAL A 1 82 ? -7.063 1.500 19.413 1.00 94.81 82 VAL A N 1
ATOM 599 C CA . VAL A 1 82 ? -6.445 1.592 20.748 1.00 94.81 82 VAL A CA 1
ATOM 600 C C . VAL A 1 82 ? -6.986 2.792 21.527 1.00 94.81 82 VAL A C 1
ATOM 602 O O . VAL A 1 82 ? -7.298 2.678 22.709 1.00 94.81 82 VAL A O 1
ATOM 605 N N . ALA A 1 83 ? -7.141 3.946 20.879 1.00 94.50 83 ALA A N 1
ATOM 606 C CA . ALA A 1 83 ? -7.716 5.118 21.527 1.00 94.50 83 ALA A CA 1
ATOM 607 C C . ALA A 1 83 ? -9.179 4.880 21.945 1.00 94.50 83 ALA A C 1
ATOM 609 O O . ALA A 1 83 ? -9.570 5.256 23.051 1.00 94.50 83 ALA A O 1
ATOM 610 N N . ALA A 1 84 ? -9.974 4.221 21.095 1.00 92.50 84 ALA A N 1
ATOM 611 C CA . ALA A 1 84 ? -11.359 3.866 21.393 1.00 92.50 84 ALA A CA 1
ATOM 612 C C . ALA A 1 84 ? -11.463 2.871 22.558 1.00 92.50 84 ALA A C 1
ATOM 614 O O . ALA A 1 84 ? -12.310 3.038 23.437 1.00 92.50 84 ALA A O 1
ATOM 615 N N . SER A 1 85 ? -10.580 1.871 22.608 1.00 92.31 85 SER A N 1
ATOM 616 C CA . SER A 1 85 ? -10.559 0.884 23.689 1.00 92.31 85 SER A CA 1
ATOM 617 C C . SER A 1 85 ? -10.172 1.511 25.035 1.00 92.31 85 SER A C 1
ATOM 619 O O . SER A 1 85 ? -10.836 1.261 26.038 1.00 92.31 85 SER A O 1
ATOM 621 N N . TRP A 1 86 ? -9.192 2.420 25.058 1.00 94.62 86 TRP A N 1
ATOM 622 C CA . TRP A 1 86 ? -8.854 3.193 26.260 1.00 94.62 86 TRP A CA 1
ATOM 623 C C . TRP A 1 86 ? -9.972 4.142 26.697 1.00 94.62 86 TRP A C 1
ATOM 625 O O . TRP A 1 86 ? -10.229 4.285 27.891 1.00 94.62 86 TRP A O 1
ATOM 635 N N . ALA A 1 87 ? -10.668 4.784 25.756 1.00 92.94 87 ALA A N 1
ATOM 636 C CA . ALA A 1 87 ? -11.827 5.611 26.086 1.00 92.94 87 ALA A CA 1
ATOM 637 C C . ALA A 1 87 ? -12.954 4.771 26.716 1.00 92.94 87 ALA A C 1
ATOM 639 O O . ALA A 1 87 ? -13.605 5.212 27.668 1.00 92.94 87 ALA A O 1
ATOM 640 N N . ALA A 1 88 ? -13.143 3.539 26.234 1.00 93.25 88 ALA A N 1
ATOM 641 C CA . ALA A 1 88 ? -14.138 2.610 26.753 1.00 93.25 88 ALA A CA 1
ATOM 642 C C . ALA A 1 88 ? -13.855 2.139 28.187 1.00 93.25 88 ALA A C 1
ATOM 644 O O . ALA A 1 88 ? -14.797 1.803 28.902 1.00 93.25 88 ALA A O 1
ATOM 645 N N . ASP A 1 89 ? -12.603 2.158 28.649 1.00 93.75 89 ASP A N 1
ATOM 646 C CA . ASP A 1 89 ? -12.251 1.750 30.017 1.00 93.75 89 ASP A CA 1
ATOM 647 C C . ASP A 1 89 ? -12.871 2.643 31.100 1.00 93.75 89 ASP A C 1
ATOM 649 O O . ASP A 1 89 ? -13.038 2.210 32.241 1.00 93.75 89 ASP A O 1
ATOM 653 N N . SER A 1 90 ? -13.258 3.871 30.743 1.00 93.31 90 SER A N 1
ATOM 654 C CA . SER A 1 90 ? -13.979 4.784 31.640 1.00 93.31 90 SER A CA 1
ATOM 655 C C . SER A 1 90 ? -15.483 4.489 31.730 1.00 93.31 90 SER A C 1
ATOM 657 O O . SER A 1 90 ? -16.178 5.095 32.548 1.00 93.31 90 SER A O 1
ATOM 659 N N . LEU A 1 91 ? -16.006 3.587 30.894 1.00 92.31 91 LEU A N 1
ATOM 660 C CA . LEU A 1 91 ? -17.418 3.220 30.875 1.00 92.31 91 LEU A CA 1
ATOM 661 C C . LEU A 1 91 ? -17.697 2.027 31.806 1.00 92.31 91 LEU A C 1
ATOM 663 O O . LEU A 1 91 ? -16.861 1.134 31.958 1.00 92.31 91 LEU A O 1
ATOM 667 N N . PRO A 1 92 ? -18.895 1.963 32.412 1.00 93.00 92 PRO A N 1
ATOM 668 C CA . PRO A 1 92 ? -19.340 0.772 33.118 1.00 93.00 92 PRO A CA 1
ATOM 669 C C . PRO A 1 92 ? -19.657 -0.372 32.142 1.00 93.00 92 PRO A C 1
ATOM 671 O O . PRO A 1 92 ? -19.994 -0.166 30.970 1.00 93.00 92 PRO A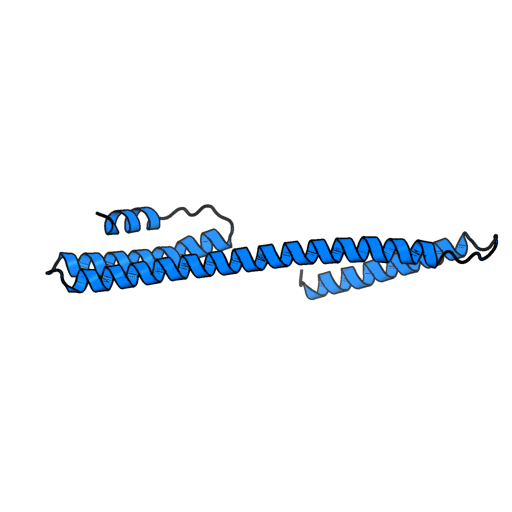 O 1
ATOM 674 N N . ASP A 1 93 ? -19.609 -1.602 32.647 1.00 91.38 93 ASP A N 1
ATOM 675 C CA . ASP A 1 93 ? -20.136 -2.752 31.914 1.00 91.38 93 ASP A CA 1
ATOM 676 C C . ASP A 1 93 ? -21.664 -2.610 31.752 1.00 91.38 93 ASP A C 1
ATOM 678 O O . ASP A 1 93 ? -22.333 -2.093 32.653 1.00 91.38 93 ASP A O 1
ATOM 682 N N . PRO A 1 94 ? -22.250 -3.043 30.619 1.00 90.88 94 PRO A N 1
ATOM 683 C CA . PRO A 1 94 ? -21.652 -3.860 29.554 1.00 90.88 94 PRO A CA 1
ATOM 684 C C . PRO A 1 94 ? -20.985 -3.067 28.414 1.00 90.88 94 PRO A C 1
ATOM 686 O O . PRO A 1 94 ? -20.438 -3.674 27.494 1.00 90.88 94 PRO A O 1
ATOM 689 N N . ALA A 1 95 ? -21.040 -1.730 28.434 1.00 89.88 95 ALA A N 1
ATOM 690 C CA . ALA A 1 95 ? -20.591 -0.899 27.313 1.00 89.88 95 ALA A CA 1
ATOM 691 C C . ALA A 1 95 ? -19.085 -1.042 27.048 1.00 89.88 95 ALA A C 1
ATOM 693 O O . ALA A 1 95 ? -18.678 -1.226 25.903 1.00 89.88 95 ALA A O 1
ATOM 694 N N . ARG A 1 96 ? -18.277 -1.050 28.115 1.00 91.56 96 ARG A N 1
ATOM 695 C CA . ARG A 1 96 ? -16.831 -1.289 28.040 1.00 91.56 96 ARG A CA 1
ATOM 696 C C . ARG A 1 96 ? -16.503 -2.596 27.318 1.00 91.56 96 ARG A C 1
ATOM 698 O O . ARG A 1 96 ? -15.787 -2.581 26.322 1.00 91.56 96 ARG A O 1
ATOM 705 N N . THR A 1 97 ? -17.050 -3.719 27.791 1.00 93.50 97 THR A N 1
ATOM 706 C CA . THR A 1 97 ? -16.808 -5.041 27.187 1.00 93.50 97 THR A CA 1
ATOM 707 C C . THR A 1 97 ? -17.221 -5.077 25.720 1.00 93.50 97 THR A C 1
ATOM 709 O O . THR A 1 97 ? -16.469 -5.586 24.896 1.00 93.50 97 THR A O 1
ATOM 712 N N . LYS A 1 98 ? -18.373 -4.483 25.383 1.00 93.06 98 LYS A N 1
ATOM 713 C CA . LYS A 1 98 ? -18.874 -4.448 24.007 1.00 93.06 98 LYS A CA 1
ATOM 714 C C . LYS A 1 98 ? -17.926 -3.707 23.059 1.00 93.06 98 LYS A C 1
ATOM 716 O O . LYS A 1 98 ? -17.689 -4.183 21.956 1.00 93.06 98 LYS A O 1
ATOM 721 N N . ILE A 1 99 ? -17.377 -2.564 23.474 1.00 93.06 99 ILE A N 1
ATOM 722 C CA . ILE A 1 99 ? -16.444 -1.794 22.634 1.00 93.06 99 ILE A CA 1
ATOM 723 C C . ILE A 1 99 ? -15.132 -2.559 22.436 1.00 93.06 99 ILE A C 1
ATOM 725 O O . ILE A 1 99 ? -14.642 -2.636 21.312 1.00 93.06 99 ILE A O 1
ATOM 729 N N . HIS A 1 100 ? -14.588 -3.170 23.493 1.00 93.44 100 HIS A N 1
ATOM 730 C CA . HIS A 1 100 ? -13.382 -4.004 23.387 1.00 93.44 100 HIS A CA 1
ATOM 731 C C . HIS A 1 100 ? -13.583 -5.197 22.446 1.00 93.44 100 HIS A C 1
ATOM 733 O O . HIS A 1 100 ? -12.715 -5.485 21.621 1.00 93.44 100 HIS A O 1
ATOM 739 N N . GLU A 1 101 ? -14.732 -5.868 22.538 1.00 94.12 101 GLU A N 1
ATOM 740 C CA . GLU A 1 101 ? -15.080 -6.992 21.665 1.00 94.12 101 GLU A CA 1
ATOM 741 C C . GLU A 1 101 ? -15.214 -6.550 20.203 1.00 94.12 101 GLU A C 1
ATOM 743 O O . GLU A 1 101 ? -14.575 -7.143 19.334 1.00 94.12 101 GLU A O 1
ATOM 748 N N . LEU A 1 102 ? -15.949 -5.464 19.936 1.00 93.12 102 LEU A N 1
ATOM 749 C CA . LEU A 1 102 ? -16.113 -4.913 18.588 1.00 93.12 102 LEU A CA 1
ATOM 750 C C . LEU A 1 102 ? -14.783 -4.457 17.979 1.00 93.12 102 LEU A C 1
ATOM 752 O O . LEU A 1 102 ? -14.511 -4.757 16.819 1.00 93.12 102 LEU A O 1
ATOM 756 N N . ALA A 1 103 ? -13.932 -3.773 18.750 1.00 93.62 103 ALA A N 1
ATOM 757 C CA . ALA A 1 103 ? -12.618 -3.335 18.283 1.00 93.62 103 ALA A CA 1
ATOM 758 C C . ALA A 1 103 ? -11.718 -4.528 17.921 1.00 93.62 103 ALA A C 1
ATOM 760 O O . ALA A 1 103 ? -11.027 -4.506 16.900 1.00 93.62 103 ALA A O 1
ATOM 761 N N . HIS A 1 104 ? -11.756 -5.594 18.726 1.00 94.31 104 HIS A N 1
ATOM 762 C CA . HIS A 1 104 ? -11.020 -6.822 18.447 1.00 94.31 104 HIS A CA 1
ATOM 763 C C . HIS A 1 104 ? -11.580 -7.565 17.223 1.00 94.31 104 HIS A C 1
ATOM 765 O O . HIS A 1 104 ? -10.814 -7.993 16.359 1.00 94.31 104 HIS A O 1
ATOM 771 N N . GLU A 1 105 ? -12.902 -7.706 17.113 1.00 94.00 105 GLU A N 1
ATOM 772 C CA . GLU A 1 105 ? -13.556 -8.386 15.989 1.00 94.00 105 GLU A CA 1
ATOM 773 C C . GLU A 1 105 ? -13.307 -7.663 14.659 1.00 94.00 105 GLU A C 1
ATOM 775 O O . GLU A 1 105 ? -13.012 -8.306 13.644 1.00 94.00 105 GLU A O 1
ATOM 780 N N . TYR A 1 106 ? -13.351 -6.331 14.686 1.00 94.06 106 TYR A N 1
ATOM 781 C CA . TYR A 1 106 ? -13.011 -5.485 13.553 1.00 94.06 106 TYR A CA 1
ATOM 782 C C . TYR A 1 106 ? -11.558 -5.689 13.115 1.00 94.06 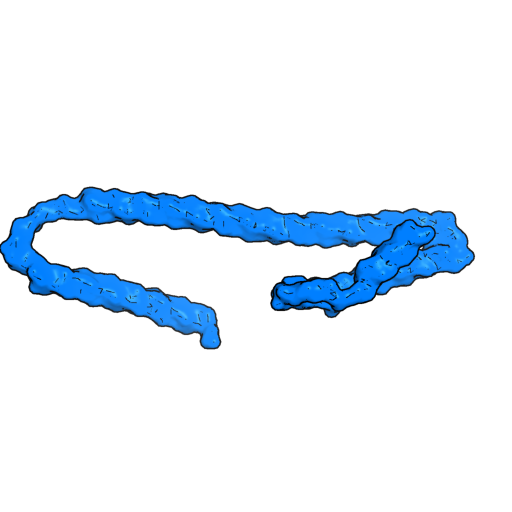106 TYR A C 1
ATOM 784 O O . TYR A 1 106 ? -11.307 -6.057 11.966 1.00 94.06 106 TYR A O 1
ATOM 792 N N . ALA A 1 107 ? -10.598 -5.575 14.041 1.00 93.94 107 ALA A N 1
ATOM 793 C CA . ALA A 1 107 ? -9.178 -5.762 13.731 1.00 93.94 107 ALA A CA 1
ATOM 794 C C . ALA A 1 107 ? -8.881 -7.153 13.138 1.00 93.94 107 ALA A C 1
ATOM 796 O O . ALA A 1 107 ? -8.100 -7.289 12.193 1.00 93.94 107 ALA A O 1
ATOM 797 N N . MET A 1 108 ? -9.526 -8.195 13.668 1.00 94.88 108 MET A N 1
ATOM 798 C CA . MET A 1 108 ? -9.413 -9.561 13.151 1.00 94.88 108 MET A CA 1
ATOM 799 C C . MET A 1 108 ? -10.010 -9.688 11.745 1.00 94.88 108 MET A C 1
ATOM 801 O O . MET A 1 108 ? -9.413 -10.322 10.876 1.00 94.88 108 MET A O 1
ATOM 805 N N . THR A 1 109 ? -11.163 -9.066 11.498 1.00 94.38 109 THR A N 1
ATOM 806 C CA . THR A 1 109 ? -11.834 -9.084 10.191 1.00 94.38 109 THR A CA 1
ATOM 807 C C . THR A 1 109 ? -10.983 -8.405 9.120 1.00 94.38 109 THR A C 1
ATOM 809 O O . THR A 1 109 ? -10.752 -9.002 8.064 1.00 94.38 109 THR A O 1
ATOM 812 N N . VAL A 1 110 ? -10.461 -7.212 9.407 1.00 94.38 110 VAL A N 1
ATOM 813 C CA . VAL A 1 110 ? -9.595 -6.456 8.492 1.00 94.38 110 VAL A CA 1
ATOM 814 C C . VAL A 1 110 ? -8.340 -7.265 8.150 1.00 94.38 110 VAL A C 1
ATOM 816 O O . VAL A 1 110 ? -8.039 -7.496 6.975 1.00 94.38 110 VAL A O 1
ATOM 819 N N . ARG A 1 111 ? -7.649 -7.794 9.169 1.00 94.38 111 ARG A N 1
ATOM 820 C CA . ARG A 1 111 ? -6.409 -8.565 8.992 1.00 94.38 111 ARG A CA 1
ATOM 821 C C . ARG A 1 111 ? -6.619 -9.876 8.233 1.00 94.38 111 ARG A C 1
ATOM 823 O O . ARG A 1 111 ? -5.843 -10.190 7.332 1.00 94.38 111 ARG A O 1
ATOM 830 N N . ASP A 1 112 ? -7.625 -10.661 8.617 1.00 94.69 112 ASP A N 1
ATOM 831 C CA . ASP A 1 112 ? -7.764 -12.049 8.157 1.00 94.69 112 ASP A CA 1
ATOM 832 C C . ASP A 1 112 ? -8.635 -12.186 6.901 1.00 94.69 112 ASP A C 1
ATOM 834 O O . ASP A 1 112 ? -8.559 -13.211 6.219 1.00 94.69 112 ASP A O 1
ATOM 838 N N . LYS A 1 113 ? -9.462 -11.182 6.573 1.00 92.62 113 LYS A N 1
ATOM 839 C CA . LYS A 1 113 ? -10.354 -11.220 5.402 1.00 92.62 113 LYS A CA 1
ATOM 840 C C . LYS A 1 113 ? -10.069 -10.110 4.404 1.00 92.62 113 LYS A C 1
ATOM 842 O O . LYS A 1 113 ? -9.920 -10.408 3.221 1.00 92.62 113 LYS A O 1
ATOM 847 N N . GLU A 1 114 ? -9.983 -8.862 4.849 1.00 92.62 114 GLU A N 1
ATOM 848 C CA . GLU A 1 114 ? -9.915 -7.719 3.930 1.00 92.62 114 GLU A CA 1
ATOM 849 C C . GLU A 1 114 ? -8.524 -7.560 3.312 1.00 92.62 114 GLU A C 1
ATOM 851 O O . GLU A 1 114 ? -8.405 -7.472 2.091 1.00 92.62 114 GLU A O 1
ATOM 856 N N . TRP A 1 115 ? -7.451 -7.649 4.103 1.00 93.25 115 TRP A N 1
ATOM 857 C CA . TRP A 1 115 ? -6.081 -7.569 3.580 1.00 93.25 115 TRP A CA 1
ATOM 858 C C . TRP A 1 115 ? -5.751 -8.655 2.539 1.00 93.25 115 TRP A C 1
ATOM 860 O O . TRP A 1 115 ? -5.162 -8.321 1.505 1.00 93.25 115 TRP A O 1
ATOM 870 N N . PRO A 1 116 ? -6.133 -9.938 2.717 1.00 94.19 116 PRO A N 1
ATOM 871 C CA . PRO A 1 116 ? -6.002 -10.939 1.659 1.00 94.19 116 PRO A CA 1
ATOM 872 C C . PRO A 1 116 ? -6.757 -10.578 0.372 1.00 94.19 116 PRO A C 1
ATOM 874 O O . PRO A 1 116 ? -6.208 -10.764 -0.718 1.00 94.19 116 PRO A O 1
ATOM 877 N N . GLN A 1 117 ? -7.973 -10.028 0.479 1.00 92.50 117 GLN A N 1
ATOM 878 C CA . GLN A 1 117 ? -8.747 -9.576 -0.683 1.00 92.50 117 GLN A CA 1
ATOM 879 C C . GLN A 1 117 ? -8.026 -8.430 -1.404 1.00 92.50 117 GLN A C 1
ATOM 881 O O . GLN A 1 117 ? -7.776 -8.539 -2.607 1.00 92.50 117 GLN A O 1
ATOM 886 N N . MET A 1 118 ? -7.569 -7.410 -0.668 1.00 91.62 118 MET A N 1
ATOM 887 C CA . MET A 1 118 ? -6.793 -6.288 -1.213 1.00 91.62 118 MET A CA 1
ATOM 888 C C . MET A 1 118 ? -5.510 -6.766 -1.902 1.00 91.62 118 MET A C 1
ATOM 890 O O . MET A 1 118 ? -5.206 -6.344 -3.016 1.00 91.62 118 MET A O 1
ATOM 894 N N . ARG A 1 119 ? -4.784 -7.712 -1.289 1.00 91.19 119 ARG A N 1
ATOM 895 C CA . ARG A 1 119 ? -3.566 -8.300 -1.869 1.00 91.19 119 ARG A CA 1
ATOM 896 C C . ARG A 1 119 ? -3.841 -9.041 -3.177 1.00 91.19 119 ARG A C 1
ATOM 898 O O . ARG A 1 119 ? -2.983 -9.063 -4.056 1.00 91.19 119 ARG A O 1
ATOM 905 N N . SER A 1 120 ? -5.015 -9.653 -3.306 1.00 92.81 120 SER A N 1
ATOM 906 C CA . SER A 1 120 ? -5.448 -10.322 -4.537 1.00 92.81 120 SER A CA 1
ATOM 907 C C . SER A 1 120 ? -6.036 -9.370 -5.590 1.00 92.81 120 SER A C 1
ATOM 909 O O . SER A 1 120 ? -6.413 -9.823 -6.669 1.00 92.81 120 SER A O 1
ATOM 911 N N . GLY A 1 121 ? -6.106 -8.063 -5.299 1.00 89.81 121 GLY A N 1
ATOM 912 C CA . GLY A 1 121 ? -6.715 -7.055 -6.170 1.00 89.81 121 GLY A CA 1
ATOM 913 C C . GLY A 1 121 ? -8.242 -7.147 -6.245 1.00 89.81 121 GLY A C 1
ATOM 914 O O . GLY A 1 121 ? -8.844 -6.617 -7.177 1.00 89.81 121 GLY A O 1
ATOM 915 N N . GLN A 1 122 ? -8.873 -7.849 -5.302 1.00 88.50 122 GLN A N 1
ATOM 916 C CA . GLN A 1 122 ? -10.325 -7.959 -5.208 1.00 88.50 122 GLN A CA 1
ATOM 917 C C . GLN A 1 122 ? -10.908 -6.738 -4.491 1.00 88.50 122 GLN A C 1
ATOM 919 O O . GLN A 1 122 ? -10.259 -6.124 -3.644 1.00 88.50 122 GLN A O 1
ATOM 924 N N . LEU A 1 123 ? -12.155 -6.402 -4.827 1.00 85.62 123 LEU A N 1
ATOM 925 C CA . LEU A 1 123 ? -12.942 -5.445 -4.051 1.00 85.62 123 LEU A CA 1
ATOM 926 C C . LEU A 1 123 ? -13.138 -5.994 -2.636 1.00 85.62 123 LEU A C 1
ATOM 928 O O . LEU A 1 123 ? -13.469 -7.169 -2.483 1.00 85.62 123 LEU A O 1
ATOM 932 N N . VAL A 1 124 ? -12.955 -5.142 -1.627 1.00 85.38 124 VAL A N 1
ATOM 933 C CA . VAL A 1 124 ? -13.170 -5.510 -0.226 1.00 85.38 124 VAL A CA 1
ATOM 934 C C . VAL A 1 124 ? -14.664 -5.713 0.003 1.00 85.38 124 VAL A C 1
ATOM 936 O O . VAL A 1 124 ? -15.456 -4.776 -0.081 1.00 85.38 124 VAL A O 1
ATOM 939 N N . VAL A 1 125 ? -15.054 -6.958 0.261 1.00 79.19 125 VAL A N 1
ATOM 940 C CA . VAL A 1 125 ? -16.416 -7.340 0.635 1.00 79.19 125 VAL A CA 1
ATOM 941 C C . VAL A 1 125 ? -16.334 -8.074 1.969 1.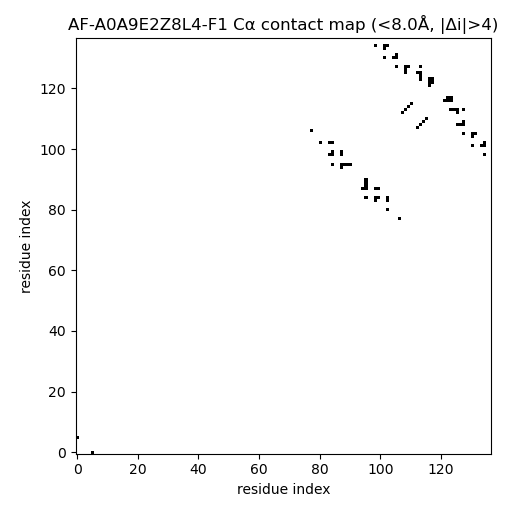00 79.19 125 VAL A C 1
ATOM 943 O O . VAL A 1 125 ? -15.788 -9.178 2.064 1.00 79.19 125 VAL A O 1
ATOM 946 N N . GLY A 1 126 ? -16.866 -7.455 3.020 1.00 79.88 126 GLY A N 1
ATOM 947 C CA . GLY A 1 126 ? -16.767 -7.981 4.375 1.00 79.88 126 GLY A CA 1
ATOM 948 C C . GLY A 1 126 ? -17.597 -7.197 5.392 1.00 79.88 126 GLY A C 1
ATOM 949 O O . GLY A 1 126 ? -18.144 -6.144 5.068 1.00 79.88 126 GLY A O 1
ATOM 950 N N . PRO A 1 127 ? -17.722 -7.722 6.625 1.00 83.56 127 PRO A N 1
ATOM 951 C CA . PRO A 1 127 ? -18.453 -7.059 7.698 1.00 83.56 127 PRO A CA 1
ATOM 952 C C . PRO A 1 127 ? -17.666 -5.914 8.360 1.00 83.56 127 PRO A C 1
ATOM 954 O O . PRO A 1 127 ? -18.220 -5.289 9.260 1.00 83.56 127 PRO A O 1
ATOM 957 N N . GLY A 1 128 ? -16.426 -5.616 7.939 1.00 81.69 128 GLY A N 1
ATOM 958 C CA . GLY A 1 128 ? -15.572 -4.600 8.569 1.00 81.69 128 GLY A CA 1
ATOM 959 C C . GLY A 1 128 ? -16.245 -3.230 8.637 1.00 81.69 128 GLY A C 1
ATOM 960 O O . GLY A 1 128 ? -16.400 -2.677 9.720 1.00 81.69 128 GLY A O 1
ATOM 961 N N . GLU A 1 129 ? -16.788 -2.747 7.519 1.00 83.19 129 GLU A N 1
ATOM 962 C CA . GLU A 1 129 ? -17.575 -1.502 7.463 1.00 83.19 129 GLU A CA 1
ATOM 963 C C . GLU A 1 129 ? -18.764 -1.495 8.445 1.00 83.19 129 GLU A C 1
ATOM 965 O O . GLU A 1 129 ? -19.066 -0.486 9.082 1.00 83.19 129 GLU A O 1
ATOM 970 N N . GLN A 1 130 ? -19.438 -2.637 8.624 1.00 84.19 130 GLN A N 1
ATOM 971 C CA . GLN A 1 130 ? -20.569 -2.748 9.552 1.00 84.19 130 GLN A CA 1
ATOM 972 C C . GLN A 1 130 ? -20.119 -2.744 11.018 1.00 84.19 130 GLN A C 1
ATOM 974 O O . GLN A 1 130 ? -20.812 -2.184 11.867 1.00 84.19 130 GLN A O 1
ATOM 979 N N . GLN A 1 131 ? -18.985 -3.372 11.327 1.00 85.31 131 GLN A N 1
ATOM 980 C CA . GLN A 1 131 ? -18.385 -3.373 12.663 1.00 85.31 131 GLN A CA 1
ATOM 981 C C . GLN A 1 131 ? -17.856 -1.977 13.025 1.00 85.31 131 GLN A C 1
ATOM 983 O O . GLN A 1 131 ? -18.106 -1.497 14.130 1.00 85.31 131 GLN A O 1
ATOM 988 N N . LEU A 1 132 ? -17.220 -1.283 12.076 1.00 84.00 132 LEU A N 1
ATOM 989 C CA . LEU A 1 132 ? -16.775 0.101 12.242 1.00 84.00 132 LEU A CA 1
ATOM 990 C C . LEU A 1 132 ? -17.957 1.048 12.483 1.00 84.00 132 LEU A C 1
ATOM 992 O O . LEU A 1 132 ? -17.923 1.866 13.400 1.00 84.00 132 LEU A O 1
ATOM 996 N N . ALA A 1 133 ? -19.046 0.894 11.723 1.00 85.44 133 ALA A N 1
ATOM 997 C CA . ALA A 1 133 ? -20.263 1.674 11.936 1.00 85.44 133 ALA A CA 1
ATOM 998 C C . ALA A 1 133 ? -20.850 1.475 13.348 1.00 85.44 133 ALA A C 1
ATOM 1000 O O . ALA A 1 133 ? -21.322 2.433 13.959 1.00 85.44 133 ALA A O 1
ATOM 1001 N N . GLN A 1 134 ? -20.777 0.258 13.899 1.00 83.81 134 GLN A N 1
ATOM 1002 C CA . GLN A 1 134 ? -21.223 -0.026 15.268 1.00 83.81 134 GLN A CA 1
ATOM 1003 C C . GLN A 1 134 ? -20.336 0.612 16.343 1.00 83.81 134 GLN A C 1
ATOM 1005 O O . GLN A 1 134 ? -20.846 0.916 17.416 1.00 83.81 134 GLN A O 1
ATOM 1010 N N . LEU A 1 135 ? -19.043 0.827 16.076 1.00 80.62 135 LEU A N 1
ATOM 1011 C CA . LEU A 1 135 ? -18.136 1.531 16.993 1.00 80.62 135 LEU A CA 1
ATOM 1012 C C . LEU A 1 135 ? -18.395 3.044 17.039 1.00 80.62 135 LEU A C 1
ATOM 1014 O O . LEU A 1 135 ? -18.092 3.684 18.042 1.00 80.62 135 LEU A O 1
ATOM 1018 N N . HIS A 1 136 ? -18.950 3.621 15.971 1.00 78.62 136 HIS A N 1
ATOM 1019 C CA . HIS A 1 136 ? -19.288 5.046 15.903 1.00 78.62 136 HIS A CA 1
ATOM 1020 C C . HIS A 1 136 ? -20.646 5.410 16.529 1.00 78.62 136 HIS A C 1
ATOM 1022 O O . HIS A 1 136 ? -20.948 6.601 16.630 1.00 78.62 136 HIS A O 1
ATOM 1028 N N . THR A 1 137 ? -21.471 4.424 16.900 1.00 64.25 137 THR A N 1
ATOM 1029 C CA . THR A 1 137 ? -22.849 4.634 17.387 1.00 64.25 137 THR A CA 1
ATOM 1030 C C . THR A 1 137 ? -22.936 4.499 18.901 1.00 64.25 137 THR A C 1
ATOM 1032 O O . THR A 1 137 ? -23.608 5.350 19.524 1.00 64.25 137 THR A O 1
#

Radius of gyration: 29.17 Å; Cα contacts (8 Å, |Δi|>4): 43; chains: 1; bounding box: 57×31×82 Å

Secondary structure (DSSP, 8-state):
--HHHHHHHHHHHHHHHHHHHHHHHHHH-TTS-----HHHHHHHHHHHHHHHHHHHHHHHHHHHHHHHHHHHHHHHHHHHHHHHHHHHTTSPTTHHHHHHHHHHHHHHHIIIIIHHHHHTT----SSHHHHHHHHT-

Sequence (137 aa):
MDIYLQGLLWVLGIGIVTGGLTALFHRWTAGEGRVLNNEVVGGVFTIVGGLHAVLVAFVLISLFDGASGAHDNAQQEANALVAASWAADSLPDPARTKIHELAHEYAMTVRDKEWPQMRSGQLVVGPGEQQLAQLHT

pLDDT: mean 87.3, std 11.98, range [48.06, 98.31]

Foldseek 3Di:
DDPVVVVVCVVVVVVCVVVVVVVVVVVVPPDDDDDPPVVVVVVVCCVVVVVVVVVVVVVVVVVVVVVVVVVVVVVVLLVVLVVLLVVLVPPDPPSNVVSVVLSVVLVCFCVVQQVVCVVVVHDRDGCNVVSVVVSVD

Solvent-accessible surface area (backbone atoms only — not comparable to full-atom values): 7736 Å² total; per-residue (Å²): 130,60,69,68,59,55,48,52,49,51,54,51,49,52,51,51,52,52,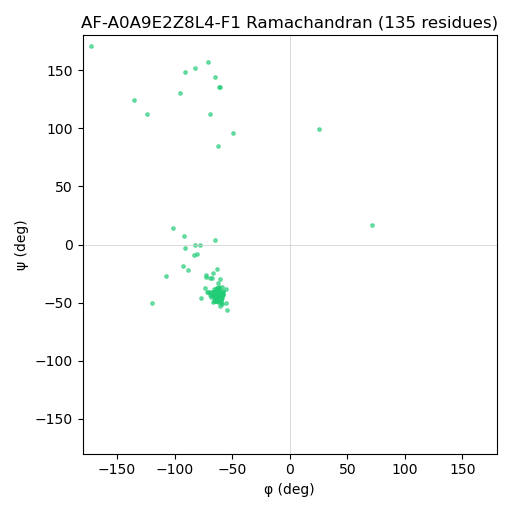52,48,50,52,52,51,52,55,70,73,54,81,81,67,80,94,66,88,57,61,66,64,54,49,51,51,51,52,52,54,51,51,54,48,52,52,51,52,50,52,53,51,51,53,51,49,51,53,52,49,52,55,49,53,51,54,50,49,52,54,50,49,45,52,51,51,42,60,60,27,68,79,44,63,81,68,58,23,59,51,48,46,50,46,47,51,53,30,54,48,40,41,62,73,50,36,48,58,29,50,75,70,72,42,79,77,80,73,64,41,67,58,42,54,53,61,74,76,107

Mean predicted aligned error: 10.42 Å